Protein AF-A0A4R5G7P3-F1 (afdb_monomer)

Nearest PDB structures (foldseek):
  7akk-assembly1_A  TM=2.562E-01  e=9.168E-01  Homo sapiens
  2xg8-assembly1_C  TM=3.553E-01  e=7.602E+00  Synechococcus elongatus PCC 7942 = FACHB-805

pLDDT: mean 85.48, std 10.94, range [42.78, 94.75]

Structure (mmCIF, N/CA/C/O backbone):
data_AF-A0A4R5G7P3-F1
#
_entry.id   AF-A0A4R5G7P3-F1
#
loop_
_atom_site.group_PDB
_atom_site.id
_atom_site.type_symbol
_atom_site.label_atom_id
_atom_site.label_alt_id
_atom_site.label_comp_id
_atom_site.label_asym_id
_atom_site.label_entity_id
_atom_site.label_seq_id
_atom_site.pdbx_PDB_ins_code
_atom_site.Cartn_x
_atom_site.Cartn_y
_atom_site.Cartn_z
_atom_site.occupancy
_atom_site.B_iso_or_equiv
_atom_site.auth_seq_id
_atom_site.auth_comp_id
_atom_site.auth_asym_id
_atom_site.auth_atom_id
_atom_site.pdbx_PDB_model_num
ATOM 1 N N . MET A 1 1 ? 2.278 16.361 -14.022 1.00 42.78 1 MET A N 1
ATOM 2 C CA . MET A 1 1 ? 2.104 16.185 -12.567 1.00 42.78 1 MET A CA 1
ATOM 3 C C . MET A 1 1 ? 0.806 15.430 -12.382 1.00 42.78 1 MET A C 1
ATOM 5 O O . MET A 1 1 ? -0.190 15.883 -12.946 1.00 42.78 1 MET A O 1
ATOM 9 N N . TRP A 1 2 ? 0.811 14.262 -11.736 1.00 47.25 2 TRP A N 1
ATOM 10 C CA . TRP A 1 2 ? -0.458 13.602 -11.441 1.00 47.25 2 TRP A CA 1
ATOM 11 C C . TRP A 1 2 ? -1.128 14.471 -10.388 1.00 47.25 2 TRP A C 1
ATOM 13 O O . TRP A 1 2 ? -0.689 14.531 -9.248 1.00 47.25 2 TRP A O 1
ATOM 23 N N . ASN A 1 3 ? -2.172 15.204 -10.772 1.00 48.12 3 ASN A N 1
ATOM 24 C CA . ASN A 1 3 ? -3.019 15.842 -9.778 1.00 48.12 3 ASN A CA 1
ATOM 25 C C . ASN A 1 3 ? -3.844 14.717 -9.150 1.00 48.12 3 ASN A C 1
ATOM 27 O O . ASN A 1 3 ? -4.946 14.407 -9.610 1.00 48.12 3 ASN A O 1
ATOM 31 N N . LEU A 1 4 ? -3.235 14.036 -8.177 1.00 55.50 4 LEU A N 1
ATOM 32 C CA . LEU A 1 4 ? -3.859 13.067 -7.291 1.00 55.50 4 LEU A CA 1
ATOM 33 C C . LEU A 1 4 ? -4.924 13.822 -6.487 1.00 55.50 4 LEU A C 1
ATOM 35 O O . LEU A 1 4 ? -4.738 14.141 -5.318 1.00 55.50 4 LEU A O 1
ATOM 39 N N . LYS A 1 5 ? -6.054 14.146 -7.131 1.00 50.53 5 LYS A N 1
ATOM 40 C CA . LYS A 1 5 ? -7.275 14.626 -6.476 1.00 50.53 5 LYS A CA 1
ATOM 41 C C . LYS A 1 5 ? -7.858 13.467 -5.680 1.00 50.53 5 LYS A C 1
ATOM 43 O O . LYS A 1 5 ? -8.855 12.853 -6.061 1.00 50.53 5 LYS A O 1
ATOM 48 N N . LEU A 1 6 ? -7.175 13.131 -4.597 1.00 57.97 6 LEU A N 1
ATOM 49 C CA . LEU A 1 6 ? -7.596 12.136 -3.637 1.00 57.97 6 LEU A CA 1
ATOM 50 C C . LEU A 1 6 ? -8.843 12.673 -2.945 1.00 57.97 6 LEU A C 1
ATOM 52 O O . LEU A 1 6 ? -8.893 13.821 -2.501 1.00 57.97 6 LEU A O 1
ATOM 56 N N . ARG A 1 7 ? -9.895 11.857 -2.904 1.00 55.12 7 ARG A N 1
ATOM 57 C CA . ARG A 1 7 ? -11.118 12.229 -2.198 1.00 55.12 7 ARG A CA 1
ATOM 58 C C . ARG A 1 7 ? -10.868 12.096 -0.697 1.00 55.12 7 ARG A C 1
ATOM 60 O O . ARG A 1 7 ? -10.762 10.985 -0.191 1.00 55.12 7 ARG A O 1
ATOM 67 N N . GLY A 1 8 ? -10.822 13.232 -0.008 1.00 66.38 8 GLY A N 1
ATOM 68 C CA . GLY A 1 8 ? -10.725 13.311 1.448 1.00 66.38 8 GLY A CA 1
ATOM 69 C C . GLY A 1 8 ? -9.332 13.688 1.949 1.00 66.38 8 GLY A C 1
ATOM 70 O O . GLY A 1 8 ? -8.318 13.180 1.477 1.00 66.38 8 GLY A O 1
ATOM 71 N N . GLU A 1 9 ? -9.309 14.558 2.957 1.00 77.69 9 GLU A N 1
ATOM 72 C CA . GLU A 1 9 ? -8.108 15.135 3.579 1.00 77.69 9 GLU A CA 1
ATOM 73 C C . GLU A 1 9 ? -7.085 14.074 4.019 1.00 77.69 9 GLU A C 1
ATOM 75 O O . GLU A 1 9 ? -5.890 14.216 3.791 1.00 77.69 9 GLU A O 1
ATOM 80 N N . ARG A 1 10 ? -7.545 12.944 4.564 1.00 77.31 10 ARG A N 1
ATOM 81 C CA . ARG A 1 10 ? -6.652 11.872 5.038 1.00 77.31 10 ARG A CA 1
ATOM 82 C C . ARG A 1 10 ? -5.957 11.095 3.942 1.00 77.31 10 ARG A C 1
ATOM 84 O O . ARG A 1 10 ? -4.835 10.648 4.142 1.00 77.31 10 ARG A O 1
ATOM 91 N N . ALA A 1 11 ? -6.628 10.909 2.809 1.00 79.56 11 ALA A N 1
ATOM 92 C CA . ALA A 1 11 ? -6.009 10.250 1.674 1.00 79.56 11 ALA A CA 1
ATOM 93 C C . ALA A 1 11 ? -4.861 11.116 1.137 1.00 79.56 11 ALA A C 1
ATOM 95 O O . ALA A 1 11 ? -3.804 10.578 0.826 1.00 79.56 11 ALA A O 1
ATOM 96 N N . ALA A 1 12 ? -5.041 12.443 1.118 1.00 82.19 12 ALA A N 1
ATOM 97 C CA . ALA A 1 12 ? -3.980 13.387 0.779 1.00 82.19 12 ALA A CA 1
ATOM 98 C C . ALA A 1 12 ? -2.822 13.341 1.789 1.00 82.19 12 ALA A C 1
ATOM 100 O O . ALA A 1 12 ? -1.690 13.136 1.374 1.00 82.19 12 ALA A O 1
ATOM 101 N N . ILE A 1 13 ? -3.106 13.398 3.098 1.00 86.75 13 ILE A N 1
ATOM 102 C CA . ILE A 1 13 ? -2.073 13.297 4.148 1.00 86.75 13 ILE A CA 1
ATOM 103 C C . ILE A 1 13 ? -1.259 12.003 4.012 1.00 86.75 13 ILE A C 1
ATOM 105 O O . ILE A 1 13 ? -0.033 12.034 4.088 1.00 86.75 13 ILE A O 1
ATOM 109 N N . LEU A 1 14 ? -1.923 10.863 3.793 1.00 89.62 14 LEU A N 1
ATOM 110 C CA . LEU A 1 14 ? -1.232 9.588 3.597 1.00 89.62 14 LEU A CA 1
ATOM 111 C C . LEU A 1 14 ? -0.379 9.603 2.325 1.00 89.62 14 LEU A C 1
ATOM 113 O O . LEU A 1 14 ? 0.754 9.133 2.351 1.00 89.62 14 LEU A O 1
ATOM 117 N N . ALA A 1 15 ? -0.900 10.130 1.218 1.00 89.00 15 ALA A N 1
ATOM 118 C CA . ALA A 1 15 ? -0.141 10.215 -0.022 1.00 89.00 15 ALA A CA 1
ATOM 119 C C . ALA A 1 15 ? 1.095 11.109 0.125 1.00 89.00 15 ALA A C 1
ATOM 121 O O . ALA A 1 15 ? 2.176 10.687 -0.273 1.00 89.00 15 ALA A O 1
ATOM 122 N N . ASP A 1 16 ? 0.966 12.277 0.751 1.00 90.31 16 ASP A N 1
ATOM 123 C CA . ASP A 1 16 ? 2.094 13.173 1.019 1.00 90.31 16 ASP A CA 1
ATOM 124 C C . ASP A 1 16 ? 3.130 12.501 1.928 1.00 90.31 16 ASP A C 1
ATOM 126 O O . ASP A 1 16 ? 4.328 12.540 1.641 1.00 90.31 16 ASP A O 1
ATOM 130 N N . ALA A 1 17 ? 2.679 11.802 2.976 1.00 92.56 17 ALA A N 1
ATOM 131 C CA . ALA A 1 17 ? 3.565 11.048 3.857 1.00 92.56 17 ALA A CA 1
ATOM 132 C C . ALA A 1 17 ? 4.331 9.960 3.087 1.00 92.56 17 ALA A C 1
ATOM 134 O O . ALA A 1 17 ? 5.554 9.890 3.186 1.00 92.56 17 ALA A O 1
ATOM 135 N N . LEU A 1 18 ? 3.651 9.166 2.252 1.00 93.25 18 LEU A N 1
ATOM 136 C CA . LEU A 1 18 ? 4.293 8.151 1.407 1.00 93.25 18 LEU A CA 1
ATOM 137 C C . LEU A 1 18 ? 5.274 8.763 0.396 1.00 93.25 18 LEU A C 1
ATOM 139 O O . LEU A 1 18 ? 6.354 8.215 0.186 1.00 93.25 18 LEU A O 1
ATOM 143 N N . LEU A 1 19 ? 4.927 9.899 -0.214 1.00 93.25 19 LEU A N 1
ATOM 144 C CA . LEU A 1 19 ? 5.779 10.601 -1.177 1.00 93.25 19 LEU A CA 1
ATOM 145 C C . LEU A 1 19 ? 7.003 11.253 -0.534 1.00 93.25 19 LEU A C 1
ATOM 147 O O . LEU A 1 19 ? 7.982 11.503 -1.234 1.00 93.25 19 LEU A O 1
ATOM 151 N N . SER A 1 20 ? 6.976 11.488 0.778 1.00 93.00 20 SER A N 1
ATOM 152 C CA . SER A 1 20 ? 8.120 12.014 1.523 1.00 93.00 20 SER A CA 1
ATOM 153 C C . SER A 1 20 ? 9.183 10.956 1.852 1.00 93.00 20 SER A C 1
ATOM 155 O O . SER A 1 20 ? 10.312 11.320 2.171 1.00 93.00 20 SER A O 1
ATO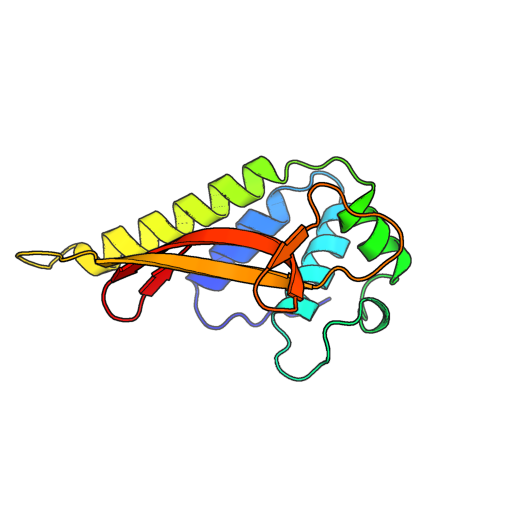M 157 N N . VAL A 1 21 ? 8.853 9.660 1.744 1.00 94.19 21 VAL A N 1
ATOM 158 C CA . VAL A 1 21 ? 9.764 8.561 2.107 1.00 94.19 21 VAL A CA 1
ATOM 159 C C . VAL A 1 21 ? 10.990 8.460 1.187 1.00 94.19 21 VAL A C 1
ATOM 161 O O . VAL A 1 21 ? 12.108 8.380 1.701 1.00 94.19 21 VAL A O 1
ATOM 164 N N . PRO A 1 22 ? 10.867 8.467 -0.157 1.00 93.31 22 PRO A N 1
ATOM 165 C CA . PRO A 1 22 ? 12.049 8.466 -1.006 1.00 93.31 22 PRO A CA 1
ATOM 166 C C . PRO A 1 22 ? 12.815 9.785 -0.870 1.00 93.31 22 PRO A C 1
ATOM 168 O O . PRO A 1 22 ? 12.242 10.864 -1.006 1.00 93.31 22 PRO A O 1
ATOM 171 N N . THR A 1 23 ? 14.132 9.718 -0.692 1.00 90.19 23 THR A N 1
ATOM 172 C CA . THR A 1 23 ? 14.986 10.911 -0.548 1.00 90.19 23 THR A CA 1
ATOM 173 C C . THR A 1 23 ? 15.343 11.552 -1.891 1.00 90.19 23 THR A C 1
ATOM 175 O O . THR A 1 23 ? 15.670 12.735 -1.960 1.00 90.19 23 THR A O 1
ATOM 178 N N . SER A 1 24 ? 15.271 10.786 -2.985 1.00 92.31 24 SER A N 1
ATOM 179 C CA . SER A 1 24 ? 15.599 11.264 -4.328 1.00 92.31 24 SER A CA 1
ATOM 180 C C . SER A 1 24 ? 14.374 11.844 -5.048 1.00 92.31 24 SER A C 1
ATOM 182 O O . SER A 1 24 ? 13.385 11.125 -5.224 1.00 92.31 24 SER A O 1
ATOM 184 N N . PRO A 1 25 ? 14.459 13.055 -5.638 1.00 90.88 25 PRO A N 1
ATOM 185 C CA . PRO A 1 25 ? 13.388 13.619 -6.469 1.00 90.88 25 PRO A CA 1
ATOM 186 C C . PRO A 1 25 ? 12.990 12.737 -7.665 1.00 90.88 25 PRO A C 1
ATOM 188 O O . PRO A 1 25 ? 11.895 12.856 -8.216 1.00 90.88 25 PRO A O 1
ATOM 191 N N . TYR A 1 26 ? 13.880 11.850 -8.124 1.00 90.00 26 TYR A N 1
ATOM 192 C CA . TYR A 1 26 ? 13.562 10.882 -9.177 1.00 90.00 26 TYR A CA 1
ATOM 193 C C . TYR A 1 26 ? 12.703 9.727 -8.659 1.00 90.00 26 TYR A C 1
ATOM 195 O O . TYR A 1 26 ? 11.772 9.303 -9.349 1.00 90.00 26 TYR A O 1
ATOM 203 N N . GLN A 1 27 ? 12.998 9.232 -7.456 1.00 92.06 27 GLN A N 1
ATOM 204 C CA . GLN A 1 27 ? 12.208 8.188 -6.808 1.00 92.06 27 GLN A CA 1
ATOM 205 C C . GLN A 1 27 ? 10.831 8.728 -6.412 1.00 92.06 27 GLN A C 1
ATOM 207 O O . GLN A 1 27 ? 9.838 8.088 -6.735 1.00 92.06 27 GLN A O 1
ATOM 212 N N . GLN A 1 28 ? 10.762 9.938 -5.845 1.00 93.19 28 GLN A N 1
ATOM 213 C CA . GLN A 1 28 ? 9.502 10.606 -5.493 1.00 93.19 28 GLN A CA 1
ATOM 214 C C . GLN A 1 28 ? 8.570 10.750 -6.703 1.00 93.19 28 GLN A C 1
ATOM 216 O O . GLN A 1 28 ? 7.440 10.272 -6.672 1.00 93.19 28 GLN A O 1
ATOM 221 N N . ARG A 1 29 ? 9.063 11.305 -7.822 1.00 91.56 29 ARG A N 1
ATOM 222 C CA . ARG A 1 29 ? 8.275 11.427 -9.067 1.00 91.56 29 ARG A CA 1
ATOM 223 C C . ARG A 1 29 ? 7.827 10.078 -9.627 1.00 91.56 29 ARG A C 1
ATOM 225 O O . ARG A 1 29 ? 6.744 9.969 -10.199 1.00 91.56 29 ARG A O 1
ATOM 232 N N . SER A 1 30 ? 8.669 9.055 -9.494 1.00 92.75 30 SER A N 1
ATOM 233 C CA . SER A 1 30 ? 8.329 7.701 -9.936 1.00 92.75 30 SER A CA 1
ATOM 234 C C . SER A 1 30 ? 7.262 7.077 -9.030 1.00 92.75 30 SER A C 1
ATOM 236 O O . SER A 1 30 ? 6.350 6.427 -9.535 1.00 92.75 30 SER A O 1
ATOM 238 N N . LEU A 1 31 ? 7.332 7.308 -7.716 1.00 92.25 31 LEU A N 1
ATOM 239 C CA . LEU A 1 31 ? 6.344 6.836 -6.749 1.00 92.25 31 LEU A CA 1
ATOM 240 C C . LEU A 1 31 ? 4.997 7.538 -6.945 1.00 92.25 31 LEU A C 1
ATOM 242 O O . LEU A 1 31 ? 3.972 6.868 -7.005 1.00 92.25 31 LEU A O 1
ATOM 246 N N . GLU A 1 32 ? 4.997 8.857 -7.149 1.00 91.50 32 GLU A N 1
ATOM 247 C CA . GLU A 1 32 ? 3.801 9.637 -7.500 1.00 91.50 32 GLU A CA 1
ATOM 248 C C . GLU A 1 32 ? 3.120 9.063 -8.745 1.00 91.50 32 GLU A C 1
ATOM 250 O O . GLU A 1 32 ? 1.912 8.827 -8.757 1.00 91.50 32 GLU A O 1
ATOM 255 N N . ALA A 1 33 ? 3.903 8.766 -9.785 1.00 89.81 33 ALA A N 1
ATOM 256 C CA . ALA A 1 33 ? 3.385 8.164 -11.003 1.00 89.81 33 ALA A CA 1
ATOM 257 C C . ALA A 1 33 ? 2.835 6.746 -10.783 1.00 89.81 33 ALA A C 1
ATOM 259 O O . ALA A 1 33 ? 1.800 6.400 -11.353 1.00 89.81 33 ALA A O 1
ATOM 260 N N . ALA A 1 34 ? 3.501 5.932 -9.959 1.00 88.94 34 ALA A N 1
ATOM 261 C CA . ALA A 1 34 ? 3.044 4.588 -9.614 1.00 88.94 34 ALA A CA 1
ATOM 262 C C . ALA A 1 34 ? 1.719 4.619 -8.836 1.00 88.94 34 ALA A C 1
ATOM 264 O O . ALA A 1 34 ? 0.794 3.878 -9.171 1.00 88.94 34 ALA A O 1
ATOM 265 N N . LEU A 1 35 ? 1.598 5.511 -7.847 1.00 87.44 35 LEU A N 1
ATOM 266 C CA . LEU A 1 35 ? 0.365 5.723 -7.087 1.00 87.44 35 LEU A CA 1
ATOM 267 C C . LEU A 1 35 ? -0.758 6.252 -7.985 1.00 87.44 35 LEU A C 1
ATOM 269 O O . LEU A 1 35 ? -1.882 5.759 -7.911 1.00 87.44 35 LEU A O 1
ATOM 273 N N . GLY A 1 36 ? -0.451 7.190 -8.886 1.00 84.75 36 GLY A N 1
ATOM 274 C CA . GLY A 1 36 ? -1.396 7.694 -9.883 1.00 84.75 36 GLY A CA 1
ATOM 275 C C . GLY A 1 36 ? -1.962 6.581 -10.769 1.00 84.75 36 GLY A C 1
ATOM 276 O O . GLY A 1 36 ? -3.177 6.479 -10.924 1.00 84.75 36 GLY A O 1
ATOM 277 N N . LEU A 1 37 ? -1.101 5.689 -11.273 1.00 84.56 37 LEU A N 1
ATOM 278 C CA . LEU A 1 37 ? -1.531 4.510 -12.035 1.00 84.56 37 LEU A CA 1
ATOM 279 C C . LEU A 1 37 ? -2.351 3.521 -11.200 1.00 84.56 37 LEU A C 1
ATOM 281 O O . LEU A 1 37 ? -3.273 2.901 -11.719 1.00 84.56 37 LEU A O 1
ATOM 285 N N . PHE A 1 38 ? -2.009 3.337 -9.924 1.00 81.31 38 PHE A N 1
ATOM 286 C CA . PHE A 1 38 ? -2.734 2.423 -9.042 1.00 81.31 38 PHE A CA 1
ATOM 287 C C . PHE A 1 38 ? -4.159 2.906 -8.747 1.00 81.31 38 PHE A C 1
ATOM 289 O O . PHE A 1 38 ? -5.078 2.094 -8.647 1.00 81.31 38 PHE A O 1
ATOM 296 N N . LEU A 1 39 ? -4.332 4.221 -8.610 1.00 79.56 39 LEU A N 1
ATOM 297 C CA . LEU A 1 39 ? -5.600 4.858 -8.262 1.00 79.56 39 LEU A CA 1
ATOM 298 C C . LEU A 1 39 ? -6.492 5.144 -9.477 1.00 79.56 39 LEU A C 1
ATOM 300 O O . LEU A 1 39 ? -7.682 5.419 -9.308 1.00 79.56 39 LEU A O 1
ATOM 304 N N . ASP A 1 40 ? -5.953 5.064 -10.694 1.00 78.19 40 ASP A N 1
ATOM 305 C CA . ASP A 1 40 ? -6.752 5.166 -11.910 1.00 78.19 40 ASP A CA 1
ATOM 306 C C . ASP A 1 40 ? -7.557 3.879 -12.154 1.00 78.19 40 ASP A C 1
ATOM 308 O O . ASP A 1 40 ? -7.074 2.879 -12.683 1.00 78.19 40 ASP A O 1
ATOM 312 N N . LEU A 1 41 ? -8.841 3.931 -11.798 1.00 66.81 41 LEU A N 1
ATOM 313 C CA . LEU A 1 41 ? -9.795 2.833 -11.975 1.00 66.81 41 LEU A CA 1
ATOM 314 C C . LEU A 1 41 ? -10.148 2.552 -13.449 1.00 66.81 41 LEU A C 1
ATOM 316 O O . LEU A 1 41 ? -10.820 1.560 -13.729 1.00 66.81 41 LEU A O 1
ATOM 320 N N . LYS A 1 42 ? -9.750 3.418 -14.394 1.00 65.31 42 LYS A N 1
A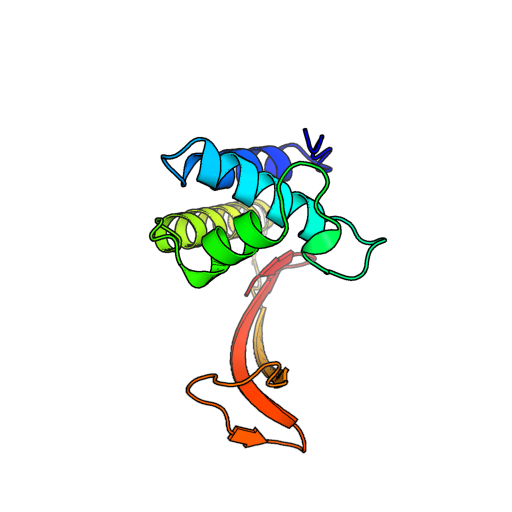TOM 321 C CA . LYS A 1 42 ? -10.132 3.313 -15.814 1.00 65.31 42 LYS A CA 1
ATOM 322 C C . LYS A 1 42 ? -9.098 2.592 -16.672 1.00 65.31 42 LYS A C 1
ATOM 324 O O . LYS A 1 42 ? -9.436 2.135 -17.766 1.00 65.31 42 LYS A O 1
ATOM 329 N N . THR A 1 43 ? -7.846 2.489 -16.232 1.00 57.97 43 THR A N 1
ATOM 330 C CA . THR A 1 43 ? -6.768 1.938 -17.057 1.00 57.97 43 THR A CA 1
ATOM 331 C C . THR A 1 43 ? -6.287 0.574 -16.561 1.00 57.97 43 THR A C 1
ATOM 333 O O . THR A 1 43 ? -6.117 0.320 -15.373 1.00 57.97 43 THR A O 1
ATOM 336 N N . LYS A 1 44 ? -6.033 -0.352 -17.501 1.00 56.53 44 LYS A N 1
ATOM 337 C CA . LYS A 1 44 ? -5.257 -1.563 -17.194 1.00 56.53 44 LYS A CA 1
ATOM 338 C C . LYS A 1 44 ? -3.878 -1.114 -16.695 1.00 56.53 44 LYS A C 1
ATOM 340 O O . LYS A 1 44 ? -3.249 -0.290 -17.359 1.00 56.53 44 LYS A O 1
ATOM 345 N N . LYS A 1 45 ? -3.440 -1.669 -15.557 1.00 65.31 45 LYS A N 1
ATOM 346 C CA . LYS A 1 45 ? -2.236 -1.328 -14.767 1.00 65.31 45 LYS A CA 1
ATOM 347 C C . LYS A 1 45 ? -0.908 -1.594 -15.498 1.00 65.31 45 LYS A C 1
ATOM 349 O O . LYS A 1 45 ? -0.078 -2.372 -15.040 1.00 65.31 45 LYS A O 1
ATOM 354 N N . ALA A 1 46 ? -0.713 -1.003 -16.670 1.00 71.50 46 ALA A N 1
ATOM 355 C CA . ALA A 1 46 ? 0.488 -1.183 -17.467 1.00 71.50 46 ALA A CA 1
ATOM 356 C C . ALA A 1 46 ? 1.427 0.016 -17.295 1.00 71.50 46 ALA A C 1
ATOM 358 O O . ALA A 1 46 ? 1.033 1.155 -17.541 1.00 71.50 46 ALA A O 1
ATOM 359 N N . LEU A 1 47 ? 2.686 -0.247 -16.924 1.00 77.19 47 LEU A N 1
ATOM 360 C CA . LEU A 1 47 ? 3.688 0.788 -16.619 1.00 77.19 47 LEU A CA 1
ATOM 361 C C . LEU A 1 47 ? 3.893 1.798 -17.762 1.00 77.19 47 LEU A C 1
ATOM 363 O O . LEU A 1 47 ? 4.188 2.961 -17.510 1.00 77.19 47 LEU A O 1
ATOM 367 N N . HIS A 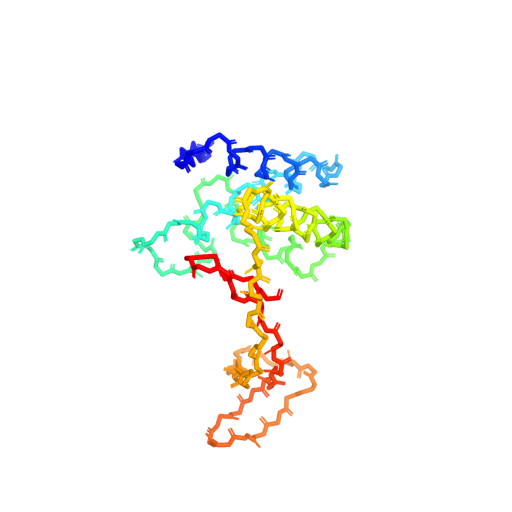1 48 ? 3.699 1.382 -19.018 1.00 76.12 48 HIS A N 1
ATOM 368 C CA . HIS A 1 48 ? 3.831 2.251 -20.194 1.00 76.12 48 HIS A CA 1
ATOM 369 C C . HIS A 1 48 ? 2.763 3.350 -20.292 1.00 76.12 48 HIS A C 1
ATOM 371 O O . HIS A 1 48 ? 2.889 4.236 -21.128 1.00 76.12 48 HIS A O 1
ATOM 377 N N . ARG A 1 49 ? 1.712 3.305 -19.465 1.00 77.19 49 ARG A N 1
ATOM 378 C CA . ARG A 1 49 ? 0.677 4.347 -19.402 1.00 77.19 49 ARG A CA 1
ATOM 379 C C . ARG A 1 49 ? 1.023 5.479 -18.434 1.00 77.19 49 ARG A C 1
ATOM 381 O O . ARG A 1 49 ? 0.241 6.411 -18.286 1.00 77.19 49 ARG A O 1
ATOM 388 N N . ALA A 1 50 ? 2.176 5.419 -17.769 1.00 79.44 50 ALA A N 1
ATOM 389 C CA . ALA A 1 50 ? 2.659 6.531 -16.967 1.00 79.44 50 ALA A CA 1
ATOM 390 C C . ALA A 1 50 ? 2.947 7.745 -17.859 1.00 79.44 50 ALA A C 1
ATOM 392 O O . ALA A 1 50 ? 3.759 7.674 -18.776 1.00 79.44 50 ALA A O 1
ATOM 393 N N . HIS A 1 51 ? 2.294 8.871 -17.576 1.00 75.38 51 HIS A N 1
ATOM 394 C CA . HIS A 1 51 ? 2.466 10.098 -18.360 1.00 75.38 51 HIS A CA 1
ATOM 395 C C . HIS A 1 51 ? 3.652 10.955 -17.900 1.00 75.38 51 HIS A C 1
ATOM 397 O O . HIS A 1 51 ? 4.174 11.757 -18.668 1.00 75.38 51 HIS A O 1
ATOM 403 N N . THR A 1 52 ? 4.059 10.828 -16.637 1.00 82.62 52 THR A N 1
ATOM 404 C CA . THR A 1 52 ? 5.038 11.723 -15.997 1.00 82.62 52 THR A CA 1
ATOM 405 C C . THR A 1 52 ? 6.452 11.154 -15.941 1.00 82.62 52 THR A C 1
ATOM 407 O O . THR A 1 52 ? 7.400 11.907 -15.732 1.00 82.62 52 THR A O 1
ATOM 410 N N . VAL A 1 53 ? 6.604 9.841 -16.118 1.00 88.50 53 VAL A N 1
ATOM 411 C CA . VAL A 1 53 ? 7.882 9.120 -16.079 1.00 88.50 53 VAL A CA 1
ATOM 412 C C . VAL A 1 53 ? 7.855 7.975 -17.091 1.00 88.50 53 VAL A C 1
ATOM 414 O O . VAL A 1 53 ? 6.786 7.492 -17.457 1.00 88.50 53 VAL A O 1
ATOM 417 N N . SER A 1 54 ? 9.023 7.511 -17.536 1.00 89.75 54 SER A N 1
ATOM 418 C CA . SER A 1 54 ? 9.100 6.372 -18.457 1.00 89.75 54 SER A CA 1
ATOM 419 C C . SER A 1 54 ? 8.778 5.041 -17.766 1.00 89.75 54 SER A C 1
ATOM 421 O O . SER A 1 54 ? 9.008 4.874 -16.565 1.00 89.75 54 SER A O 1
ATOM 423 N N . ALA A 1 55 ? 8.333 4.045 -18.541 1.00 88.06 55 ALA A N 1
ATOM 424 C CA . ALA A 1 55 ? 8.127 2.681 -18.041 1.00 88.06 55 ALA A CA 1
ATOM 425 C C . ALA A 1 55 ? 9.396 2.107 -17.380 1.00 88.06 55 ALA A C 1
ATOM 427 O O . ALA A 1 55 ? 9.320 1.468 -16.334 1.00 88.06 55 ALA A O 1
ATOM 428 N N . SER A 1 56 ? 10.574 2.399 -17.942 1.00 88.81 56 SER A N 1
ATOM 429 C CA . SER A 1 56 ? 11.866 1.984 -17.382 1.00 88.81 56 SER A CA 1
ATOM 430 C C . SER A 1 56 ? 12.202 2.685 -16.061 1.00 88.81 56 SER A C 1
ATOM 432 O O . SER A 1 56 ? 12.912 2.120 -15.234 1.00 88.81 56 SER A O 1
ATOM 434 N N . ALA A 1 57 ? 11.721 3.913 -15.829 1.00 90.38 57 ALA A N 1
ATOM 435 C CA . ALA A 1 57 ? 11.877 4.587 -14.538 1.00 90.38 57 ALA A CA 1
ATOM 436 C C . ALA A 1 57 ? 11.030 3.910 -13.450 1.00 90.38 57 ALA A C 1
ATOM 438 O O . ALA A 1 57 ? 11.557 3.609 -12.381 1.00 90.38 57 ALA A O 1
ATOM 439 N N . LEU A 1 58 ? 9.770 3.573 -13.753 1.00 90.69 58 LEU A N 1
ATOM 440 C CA . LEU A 1 58 ? 8.918 2.797 -12.844 1.00 90.69 58 LEU A CA 1
ATOM 441 C C . LEU A 1 58 ? 9.474 1.399 -12.580 1.00 90.69 58 LEU A C 1
ATOM 443 O O . LEU A 1 58 ? 9.515 0.957 -11.437 1.00 90.69 58 LEU A O 1
ATOM 447 N N . SER A 1 59 ? 9.954 0.717 -13.622 1.00 89.06 59 SER A N 1
ATOM 448 C CA . SER A 1 59 ? 10.578 -0.598 -13.474 1.00 89.06 59 SER A CA 1
ATOM 449 C C . SER A 1 59 ? 11.782 -0.548 -12.536 1.00 89.06 59 SER A C 1
ATOM 451 O O . SER A 1 59 ? 11.944 -1.451 -11.720 1.00 89.06 59 SER A O 1
ATOM 453 N N . ARG A 1 60 ? 12.616 0.497 -12.621 1.00 91.69 60 ARG A N 1
ATOM 454 C CA . ARG A 1 60 ? 13.748 0.671 -11.703 1.00 91.69 60 ARG A CA 1
ATOM 455 C C . ARG A 1 60 ? 13.293 0.950 -10.276 1.00 91.69 60 ARG A C 1
ATOM 457 O O . ARG A 1 60 ? 13.822 0.318 -9.374 1.00 91.69 60 ARG A O 1
ATOM 464 N N . LEU A 1 61 ? 12.295 1.814 -10.073 1.00 91.88 61 LEU A N 1
ATOM 465 C CA . LEU A 1 61 ? 11.739 2.067 -8.738 1.00 91.88 61 LEU A CA 1
ATOM 466 C C . LEU A 1 61 ? 11.263 0.781 -8.053 1.00 91.88 61 LEU A C 1
ATOM 468 O O . LEU A 1 61 ? 11.530 0.586 -6.875 1.00 91.88 61 LEU A O 1
ATOM 472 N N . LEU A 1 62 ? 10.555 -0.073 -8.792 1.00 88.12 62 LEU A N 1
ATOM 473 C CA . LEU A 1 62 ? 9.912 -1.261 -8.231 1.00 88.12 62 LEU A CA 1
ATOM 474 C C . LEU A 1 62 ? 10.859 -2.454 -8.046 1.00 88.12 62 LEU A C 1
ATOM 476 O O . LEU A 1 62 ? 10.544 -3.332 -7.254 1.00 88.12 62 LEU A O 1
ATOM 480 N N . ASN A 1 63 ? 11.971 -2.518 -8.789 1.00 87.00 63 ASN A N 1
ATOM 481 C CA . ASN A 1 63 ? 12.803 -3.730 -8.844 1.00 87.00 63 ASN A CA 1
ATOM 482 C C . ASN A 1 63 ? 14.294 -3.511 -8.561 1.00 87.00 63 ASN A C 1
ATOM 484 O O . ASN A 1 63 ? 14.998 -4.485 -8.329 1.00 87.00 63 ASN A O 1
ATOM 488 N N . VAL A 1 64 ? 14.803 -2.281 -8.671 1.00 88.81 64 VAL A N 1
ATOM 489 C CA . VAL A 1 64 ? 16.255 -2.012 -8.668 1.00 88.81 64 VAL A CA 1
ATOM 490 C C . VAL A 1 64 ? 16.649 -1.005 -7.601 1.00 88.81 64 VAL A C 1
ATOM 492 O O . VAL A 1 64 ? 17.700 -1.140 -6.989 1.00 88.81 64 VAL A O 1
ATOM 495 N N . TYR A 1 65 ? 15.852 0.041 -7.406 1.00 89.75 65 TYR A N 1
ATOM 496 C CA . TYR A 1 65 ? 16.184 1.070 -6.437 1.00 89.75 65 TYR A CA 1
ATOM 497 C C . TYR A 1 65 ? 16.030 0.544 -5.020 1.00 89.75 65 TYR A C 1
ATOM 499 O O . TYR A 1 65 ? 14.969 0.056 -4.641 1.00 89.75 65 TYR A O 1
ATOM 507 N N . GLU A 1 66 ? 17.070 0.750 -4.226 1.00 88.56 66 GLU A N 1
ATOM 508 C CA . GLU A 1 66 ? 16.963 0.699 -2.780 1.00 88.56 66 GLU A CA 1
ATOM 509 C C . GLU A 1 66 ? 16.354 2.020 -2.302 1.00 88.56 66 GLU A C 1
ATOM 511 O O . GLU A 1 66 ? 16.825 3.118 -2.619 1.00 88.56 66 GLU A O 1
ATOM 516 N N . TRP A 1 67 ? 15.235 1.907 -1.603 1.00 91.19 67 TRP A N 1
ATOM 517 C CA . TRP A 1 67 ? 14.556 2.991 -0.910 1.00 91.19 67 TRP A CA 1
ATOM 518 C C . TRP A 1 67 ? 13.768 2.382 0.245 1.00 91.19 67 TRP A C 1
ATOM 520 O O . TRP A 1 67 ? 13.511 1.174 0.256 1.00 91.19 67 TRP A O 1
ATOM 530 N N . ASP A 1 68 ? 13.417 3.202 1.230 1.00 93.00 68 ASP A N 1
ATOM 531 C CA . ASP A 1 68 ? 12.866 2.726 2.497 1.00 93.00 68 ASP A CA 1
ATOM 532 C C . ASP A 1 68 ? 11.390 2.300 2.378 1.00 93.00 68 ASP A C 1
ATOM 534 O O . ASP A 1 68 ? 10.459 2.92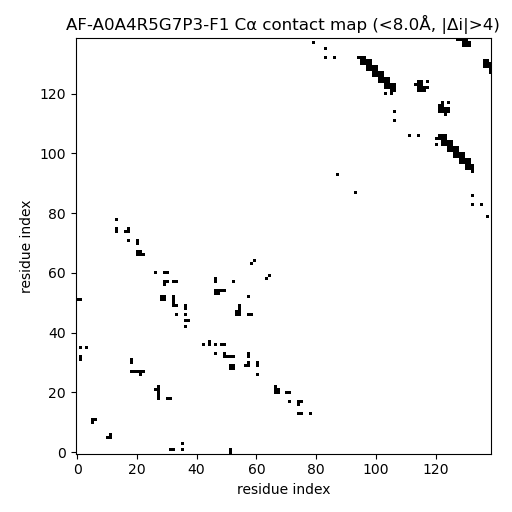6 2.881 1.00 93.00 68 ASP A O 1
ATOM 538 N N . THR A 1 69 ? 11.161 1.197 1.671 1.00 91.62 69 THR A N 1
ATOM 539 C CA . THR A 1 69 ? 9.836 0.581 1.527 1.00 91.62 69 THR A CA 1
ATOM 540 C C . THR A 1 69 ? 9.266 0.124 2.873 1.00 91.62 69 THR A C 1
ATOM 542 O O . THR A 1 69 ? 8.044 0.086 3.031 1.00 91.62 69 THR A O 1
ATOM 545 N N . ALA A 1 70 ? 10.126 -0.159 3.859 1.00 93.69 70 ALA A N 1
ATOM 546 C CA . ALA A 1 70 ? 9.720 -0.474 5.224 1.00 93.69 70 ALA A CA 1
ATOM 547 C C . AL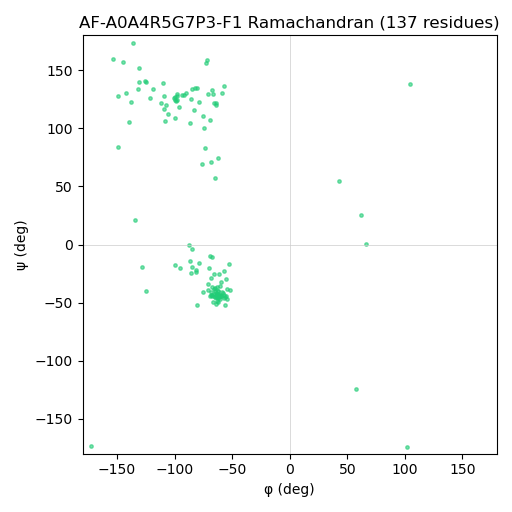A A 1 70 ? 9.116 0.752 5.928 1.00 93.69 70 ALA A C 1
ATOM 549 O O . ALA A 1 70 ? 8.074 0.621 6.570 1.00 93.69 70 ALA A O 1
ATOM 550 N N . ALA A 1 71 ? 9.687 1.947 5.746 1.00 94.75 71 ALA A N 1
ATOM 551 C CA . ALA A 1 71 ? 9.080 3.187 6.222 1.00 94.75 71 ALA A CA 1
ATOM 552 C C . ALA A 1 71 ? 7.724 3.451 5.557 1.00 94.75 71 ALA A C 1
ATOM 554 O O . ALA A 1 71 ? 6.768 3.770 6.259 1.00 94.75 71 ALA A O 1
ATOM 555 N N . CYS A 1 72 ? 7.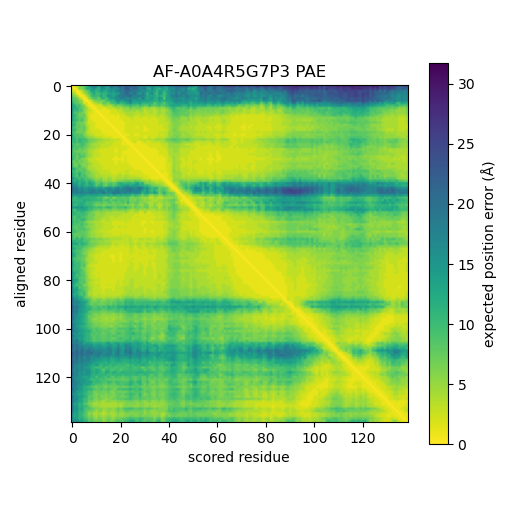581 3.229 4.242 1.00 92.75 72 CYS A N 1
ATOM 556 C CA . CYS A 1 72 ? 6.264 3.313 3.593 1.00 92.75 72 CYS A CA 1
ATOM 557 C C . CYS A 1 72 ? 5.241 2.364 4.223 1.00 92.75 72 CYS A C 1
ATOM 559 O O . CYS A 1 72 ? 4.092 2.753 4.445 1.00 92.75 72 CYS A O 1
ATOM 561 N N . TRP A 1 73 ? 5.649 1.126 4.512 1.00 92.19 73 TRP A N 1
ATOM 562 C CA . TRP A 1 73 ? 4.793 0.151 5.179 1.00 92.19 73 TRP A CA 1
ATOM 563 C C . TRP A 1 73 ? 4.393 0.618 6.583 1.00 92.19 73 TRP A C 1
ATOM 565 O O . TRP A 1 73 ? 3.210 0.605 6.914 1.00 92.19 73 TRP A O 1
ATOM 575 N N . ALA A 1 74 ? 5.344 1.109 7.379 1.00 94.25 74 ALA A N 1
ATOM 576 C CA . ALA A 1 74 ? 5.072 1.645 8.710 1.00 94.25 74 ALA A CA 1
ATOM 577 C C . ALA A 1 74 ? 4.100 2.838 8.666 1.00 94.25 74 ALA A C 1
ATOM 579 O O . ALA A 1 74 ? 3.141 2.877 9.437 1.00 94.25 74 ALA A O 1
ATOM 580 N N . THR A 1 75 ? 4.286 3.772 7.726 1.00 94.12 75 THR A N 1
ATOM 581 C CA . THR A 1 75 ? 3.369 4.902 7.502 1.00 94.12 75 THR A CA 1
ATOM 582 C C . THR A 1 75 ? 1.961 4.426 7.150 1.00 94.12 75 THR A C 1
ATOM 584 O O . THR A 1 75 ? 0.981 4.942 7.692 1.00 94.12 75 THR A O 1
ATOM 587 N N . LEU A 1 76 ? 1.842 3.428 6.268 1.00 91.94 76 LEU A N 1
ATOM 588 C CA . LEU A 1 76 ? 0.553 2.855 5.889 1.00 91.94 76 LEU A CA 1
ATOM 589 C C . LEU A 1 76 ? -0.147 2.211 7.092 1.00 91.94 76 LEU A C 1
ATOM 591 O O . LEU A 1 76 ? -1.314 2.509 7.341 1.00 91.94 76 LEU A O 1
ATOM 595 N N . VAL A 1 77 ? 0.561 1.369 7.849 1.00 92.62 77 VAL A N 1
ATOM 596 C CA . VAL A 1 77 ? 0.025 0.693 9.041 1.00 92.62 77 VAL A CA 1
ATOM 597 C C . VAL A 1 77 ? -0.425 1.710 10.089 1.00 92.62 77 VAL A C 1
ATOM 599 O O . VAL A 1 77 ? -1.524 1.585 10.630 1.00 92.62 77 VAL A O 1
ATOM 602 N N . GLN A 1 78 ? 0.363 2.761 10.334 1.00 93.25 78 GLN A N 1
ATOM 603 C CA . GLN A 1 78 ? -0.015 3.812 11.278 1.00 93.25 78 GLN A CA 1
ATOM 604 C C . GLN A 1 78 ? -1.301 4.526 10.842 1.00 93.25 78 GLN A C 1
ATOM 606 O O . GLN A 1 78 ? -2.221 4.684 11.643 1.00 93.25 78 GLN A O 1
ATOM 611 N N . ALA A 1 79 ? -1.419 4.888 9.561 1.00 92.06 79 ALA A N 1
ATOM 612 C CA . ALA A 1 79 ? -2.621 5.537 9.040 1.00 92.06 79 ALA A CA 1
ATOM 613 C C . ALA A 1 79 ? -3.870 4.638 9.139 1.00 92.06 79 ALA A C 1
ATOM 615 O O . ALA A 1 79 ? -4.969 5.125 9.420 1.00 92.06 79 ALA A O 1
ATOM 616 N N . GLN A 1 80 ? -3.715 3.326 8.935 1.00 91.88 80 GLN A N 1
ATOM 617 C CA . GLN A 1 80 ? -4.790 2.347 9.130 1.00 91.88 80 GLN A CA 1
ATOM 618 C C . GLN A 1 80 ? -5.201 2.251 10.603 1.00 91.88 80 GLN A C 1
ATOM 620 O O . GLN A 1 80 ? -6.396 2.239 10.913 1.00 91.88 80 GLN A O 1
ATOM 625 N N . TRP A 1 81 ? -4.227 2.239 11.515 1.00 92.06 81 TRP A N 1
ATOM 626 C CA . TRP A 1 81 ? -4.478 2.210 12.953 1.00 92.06 81 TRP A CA 1
ATOM 627 C C . TRP A 1 81 ? -5.207 3.466 13.433 1.00 92.06 81 TRP A C 1
ATOM 629 O O . TRP A 1 81 ? -6.212 3.366 14.137 1.00 92.06 81 TRP A O 1
ATOM 639 N N . ASP A 1 82 ? -4.784 4.646 12.983 1.00 92.19 82 ASP A N 1
ATOM 640 C CA . ASP A 1 82 ? -5.438 5.915 13.311 1.00 92.19 82 ASP A CA 1
ATOM 641 C C . ASP A 1 82 ? -6.884 5.956 12.792 1.00 92.19 82 ASP A C 1
ATOM 643 O O . ASP A 1 82 ? -7.800 6.414 13.488 1.00 92.19 82 ASP A O 1
ATOM 647 N N . ALA A 1 83 ? -7.121 5.429 11.584 1.00 90.75 83 ALA A N 1
ATOM 648 C CA . ALA A 1 83 ? -8.462 5.296 11.024 1.00 90.75 83 ALA A CA 1
ATOM 649 C C . ALA A 1 83 ? -9.342 4.356 11.865 1.00 90.75 83 ALA A C 1
ATOM 651 O O . ALA A 1 83 ? -10.496 4.693 12.154 1.00 90.75 83 ALA A O 1
ATOM 652 N N . LEU A 1 84 ? -8.794 3.217 12.299 1.00 91.06 84 LEU A N 1
ATOM 653 C CA . LEU A 1 84 ? -9.478 2.251 13.158 1.00 91.06 84 LEU A CA 1
ATOM 654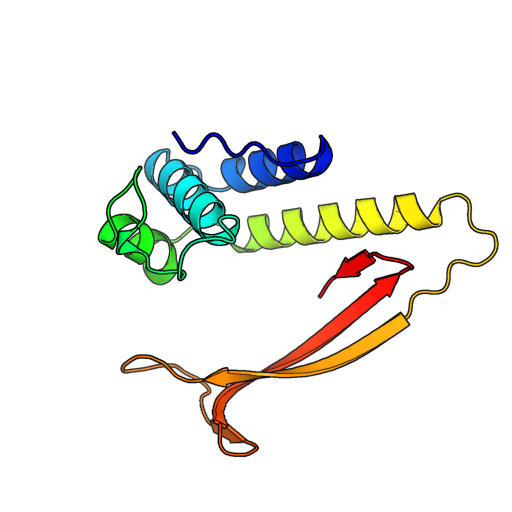 C C . LEU A 1 84 ? -9.812 2.844 14.534 1.00 91.06 84 LEU A C 1
ATOM 656 O O . LEU A 1 84 ? -10.969 2.800 14.963 1.00 91.06 84 LEU A O 1
ATOM 660 N N . LEU A 1 85 ? -8.823 3.431 15.215 1.00 91.44 85 LEU A N 1
ATOM 661 C CA . LEU A 1 85 ? -8.993 4.042 16.534 1.00 91.44 85 LEU A CA 1
ATOM 662 C C . LEU A 1 85 ? -10.047 5.143 16.502 1.00 91.44 85 LEU A C 1
ATOM 664 O O . LEU A 1 85 ? -10.890 5.227 17.398 1.00 91.44 85 LEU A O 1
ATOM 668 N N . LEU A 1 86 ? -10.049 5.969 15.455 1.00 91.00 86 LEU A N 1
ATOM 669 C CA . LEU A 1 86 ? -11.063 6.999 15.320 1.00 91.00 86 LEU A CA 1
ATOM 670 C C . LEU A 1 86 ? -12.463 6.411 15.137 1.00 91.00 86 LEU A C 1
ATOM 672 O O . LEU A 1 86 ? -13.400 6.882 15.785 1.00 91.00 86 LEU A O 1
ATOM 676 N N . ALA A 1 87 ? -12.615 5.401 14.278 1.00 90.12 87 ALA A N 1
ATOM 677 C CA . ALA A 1 87 ? -13.903 4.744 14.068 1.00 90.12 87 ALA A CA 1
ATOM 678 C C . ALA A 1 87 ? -14.443 4.123 15.371 1.00 90.12 87 ALA A C 1
ATOM 680 O O . ALA A 1 87 ? -15.655 4.123 15.609 1.00 90.12 87 ALA A O 1
ATOM 681 N N . ALA A 1 88 ? -13.545 3.661 16.245 1.00 91.06 88 ALA A N 1
ATOM 682 C CA . ALA A 1 88 ? -13.873 3.070 17.536 1.00 91.06 88 ALA A CA 1
ATOM 683 C C . ALA A 1 88 ? -14.072 4.082 18.685 1.00 91.06 88 ALA A C 1
ATOM 685 O O . ALA A 1 88 ? -14.728 3.738 19.669 1.00 91.06 88 ALA A O 1
ATOM 686 N N . ARG A 1 89 ? -13.576 5.328 18.573 1.00 87.88 89 ARG A N 1
ATOM 687 C CA . ARG A 1 89 ? -13.381 6.311 19.671 1.00 87.88 89 ARG A CA 1
ATOM 688 C C . ARG A 1 89 ? -14.603 6.614 20.556 1.00 87.88 89 ARG A C 1
ATOM 690 O O . ARG A 1 89 ? -14.448 7.187 21.629 1.00 87.88 89 ARG A O 1
ATOM 697 N N . ARG A 1 90 ? -15.821 6.281 20.125 1.00 86.94 90 ARG A N 1
ATOM 698 C CA . ARG A 1 90 ? -17.070 6.524 20.880 1.00 86.94 90 ARG A CA 1
ATOM 699 C C . ARG A 1 90 ? -18.016 5.323 20.901 1.00 86.94 90 ARG A C 1
ATOM 701 O O . ARG A 1 90 ? -19.221 5.484 21.074 1.00 86.94 90 ARG A O 1
ATOM 708 N N . LYS A 1 91 ? -17.504 4.119 20.654 1.00 88.25 91 LYS A N 1
ATOM 709 C CA . LYS A 1 91 ? -18.316 2.900 20.643 1.00 88.25 91 LYS A CA 1
ATOM 710 C C . LYS A 1 91 ? -18.173 2.192 21.984 1.00 88.25 91 LYS A C 1
ATOM 712 O O . LYS A 1 91 ? -17.065 1.928 22.425 1.00 88.25 91 LYS A O 1
ATOM 717 N N . HIS A 1 92 ? -19.305 1.873 22.607 1.00 81.06 92 HIS A N 1
ATOM 718 C CA . HIS A 1 92 ? -19.347 1.256 23.937 1.00 81.06 92 HIS A CA 1
ATOM 719 C C . HIS A 1 92 ? -18.744 -0.163 23.952 1.00 81.06 92 HIS A C 1
ATOM 721 O O . HIS A 1 92 ? -18.230 -0.600 24.971 1.00 81.06 92 HIS A O 1
ATOM 727 N N . HIS A 1 93 ? -18.743 -0.861 22.808 1.00 86.12 93 HIS A N 1
ATOM 728 C CA . HIS A 1 93 ? -18.081 -2.157 22.616 1.00 86.12 93 HIS A CA 1
ATOM 729 C C . HIS A 1 93 ? -17.607 -2.304 21.160 1.00 86.12 93 HIS A C 1
ATOM 731 O O . HIS A 1 93 ? -18.335 -2.859 20.330 1.00 86.12 93 HIS A O 1
ATOM 737 N N . PRO A 1 94 ? -16.426 -1.775 20.796 1.00 89.50 94 PRO A N 1
ATOM 738 C CA . PRO A 1 94 ? -15.903 -1.940 19.448 1.00 89.50 94 PRO A CA 1
ATOM 739 C C . PRO A 1 94 ? -15.589 -3.424 19.198 1.00 89.50 94 PRO A C 1
ATOM 741 O O . PRO A 1 94 ? -14.810 -4.032 19.925 1.00 89.50 94 PRO A O 1
ATOM 744 N N . ARG A 1 95 ? -16.204 -4.017 18.168 1.00 90.75 95 ARG A N 1
ATOM 745 C CA . ARG A 1 95 ? -15.930 -5.396 17.740 1.00 90.75 95 ARG A CA 1
ATOM 746 C C . ARG A 1 95 ? -15.109 -5.374 16.461 1.00 90.75 95 ARG A C 1
ATOM 748 O O . ARG A 1 95 ? -15.620 -4.970 15.419 1.00 90.75 95 ARG A O 1
ATOM 755 N N . LEU A 1 96 ? -13.859 -5.814 16.549 1.00 92.50 96 LEU A N 1
ATOM 756 C CA . LEU A 1 96 ? -13.007 -6.036 15.388 1.00 92.50 96 LEU A CA 1
ATOM 757 C C . LEU A 1 96 ? -13.153 -7.486 14.926 1.00 92.50 96 LEU A C 1
ATOM 759 O O . LEU A 1 96 ? -13.029 -8.407 15.731 1.00 92.50 96 LEU A O 1
ATOM 763 N N . ARG A 1 97 ? -13.418 -7.692 13.636 1.00 94.56 97 ARG A N 1
ATOM 764 C CA . ARG A 1 97 ? -13.409 -9.027 13.036 1.00 94.56 97 ARG A CA 1
ATOM 765 C C . ARG A 1 97 ? -12.066 -9.245 12.355 1.00 94.56 97 ARG A C 1
ATOM 767 O O . ARG A 1 97 ? -11.691 -8.463 11.488 1.00 94.56 97 ARG A O 1
ATOM 774 N N . LEU A 1 98 ? -11.377 -10.312 12.736 1.00 93.81 98 LEU A N 1
ATOM 775 C CA . LEU A 1 98 ? -10.178 -10.783 12.056 1.00 93.81 98 LEU A CA 1
ATOM 776 C C . LEU A 1 98 ? -10.569 -11.909 11.107 1.00 93.81 98 LEU A C 1
ATOM 778 O O . LEU A 1 98 ? -11.266 -12.843 11.502 1.00 93.81 98 LEU A O 1
ATOM 782 N N . CYS A 1 99 ? -10.141 -11.801 9.860 1.00 93.81 99 CYS A N 1
ATOM 783 C CA . CYS A 1 99 ? -10.422 -12.778 8.825 1.00 93.81 99 CYS A CA 1
ATOM 784 C C . CYS A 1 99 ? -9.107 -13.254 8.219 1.00 93.81 99 CYS A C 1
ATOM 786 O O . CYS A 1 99 ? -8.211 -12.450 7.989 1.00 93.81 99 CYS A O 1
ATOM 788 N N . VAL A 1 100 ? -9.013 -14.547 7.933 1.00 94.31 100 VAL A N 1
ATOM 789 C CA . VAL A 1 100 ? -7.866 -15.137 7.241 1.00 94.31 100 VAL A CA 1
ATOM 790 C C . VAL A 1 100 ? -8.327 -15.536 5.851 1.00 94.31 100 VAL A C 1
ATOM 792 O O . VAL A 1 100 ? -9.337 -16.226 5.721 1.00 94.31 100 VAL A O 1
ATOM 795 N N . ASP A 1 101 ? -7.602 -15.097 4.831 1.00 92.81 101 ASP A N 1
ATOM 796 C CA . ASP A 1 101 ?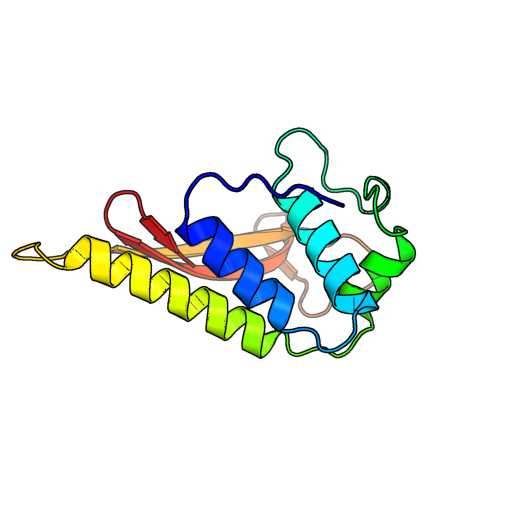 -7.847 -15.481 3.444 1.00 92.81 101 ASP A CA 1
ATOM 797 C C . ASP A 1 101 ? -6.555 -15.923 2.760 1.00 92.81 101 ASP A C 1
ATOM 799 O O . ASP A 1 101 ? -5.457 -15.502 3.127 1.00 92.81 101 ASP A O 1
ATOM 803 N N . LEU A 1 102 ? -6.696 -16.796 1.765 1.00 92.75 102 LEU A N 1
ATOM 804 C CA . LEU A 1 102 ? -5.601 -17.269 0.934 1.00 92.75 102 LEU A CA 1
ATOM 805 C C . LEU A 1 102 ? -5.744 -16.662 -0.460 1.00 92.75 102 LEU A C 1
ATOM 807 O O . LEU A 1 102 ? -6.565 -17.092 -1.266 1.00 92.75 102 LEU A O 1
ATOM 811 N N . THR A 1 103 ? -4.892 -15.691 -0.770 1.00 89.19 103 THR A N 1
ATOM 812 C CA . THR A 1 103 ? -4.837 -15.065 -2.090 1.00 89.19 103 THR A CA 1
ATOM 813 C C . THR A 1 103 ? -3.694 -15.667 -2.902 1.00 89.19 103 THR A C 1
ATOM 815 O O . THR A 1 103 ? -2.540 -15.667 -2.476 1.00 89.19 103 THR A O 1
ATOM 818 N N . SER A 1 104 ? -3.992 -16.150 -4.107 1.00 90.19 104 SER A N 1
ATOM 819 C CA . SER A 1 104 ? -2.972 -16.631 -5.045 1.00 90.19 104 SER A CA 1
ATOM 820 C C . SER A 1 104 ? -2.654 -15.560 -6.083 1.00 90.19 104 SER A C 1
ATOM 822 O O . SER A 1 104 ? -3.546 -15.092 -6.787 1.00 90.19 104 SER A O 1
ATOM 824 N N . ILE A 1 105 ? -1.382 -15.183 -6.193 1.00 88.56 105 ILE A N 1
ATOM 825 C CA . ILE A 1 105 ? -0.867 -14.274 -7.218 1.00 88.56 105 ILE A CA 1
ATOM 826 C C . ILE A 1 105 ? -0.223 -15.130 -8.312 1.00 88.56 105 ILE A C 1
ATOM 828 O O . ILE A 1 105 ? 0.845 -15.704 -8.071 1.00 88.56 105 ILE A O 1
ATOM 832 N N . PRO A 1 106 ? -0.833 -15.236 -9.510 1.00 86.81 106 PRO A N 1
ATOM 833 C CA . PRO A 1 106 ? -0.270 -16.019 -10.601 1.00 86.81 106 PRO A CA 1
ATOM 834 C C . PRO A 1 106 ? 1.135 -15.537 -10.948 1.00 86.81 106 PRO A C 1
ATOM 836 O O . PRO A 1 106 ? 1.383 -14.331 -11.057 1.00 86.81 106 PRO A O 1
ATOM 839 N N . LYS A 1 107 ? 2.056 -16.478 -11.162 1.00 84.38 107 LYS A N 1
ATOM 840 C CA . LYS A 1 107 ? 3.392 -16.134 -11.632 1.00 84.38 107 LYS A CA 1
ATOM 841 C C . LYS A 1 107 ? 3.270 -15.521 -13.026 1.00 84.38 107 LYS A C 1
ATOM 843 O O . LYS A 1 107 ? 2.843 -16.176 -13.973 1.00 84.38 107 LYS A O 1
ATOM 848 N N . THR A 1 108 ? 3.728 -14.284 -13.159 1.00 76.44 108 THR A N 1
ATOM 849 C CA . THR A 1 108 ? 3.941 -13.631 -14.452 1.00 76.44 108 THR A CA 1
ATOM 850 C C . THR A 1 108 ? 5.427 -13.281 -14.573 1.00 76.44 108 THR A C 1
ATOM 852 O O . THR A 1 108 ? 6.033 -12.818 -13.611 1.00 76.44 108 THR A O 1
ATOM 855 N N . GLY A 1 109 ? 6.052 -13.565 -15.722 1.00 72.81 109 GLY A N 1
ATOM 856 C CA . GLY A 1 109 ? 7.492 -13.342 -15.942 1.00 72.81 109 GLY A CA 1
ATOM 857 C C . GLY A 1 109 ? 8.371 -14.600 -15.843 1.00 72.81 109 GLY A C 1
ATOM 858 O O . GLY A 1 109 ? 7.872 -15.722 -15.757 1.00 72.81 109 GLY A O 1
ATOM 859 N N . ARG A 1 110 ? 9.699 -14.418 -15.925 1.00 73.81 110 ARG A N 1
ATOM 860 C CA . ARG A 1 110 ? 10.670 -15.527 -16.043 1.00 73.81 110 ARG A CA 1
ATOM 861 C C . ARG A 1 110 ? 10.986 -16.201 -14.712 1.00 73.81 110 ARG A C 1
ATOM 863 O O . ARG A 1 110 ? 10.823 -17.415 -14.609 1.00 73.81 110 ARG A O 1
ATOM 870 N N . GLU A 1 111 ? 11.360 -15.439 -13.693 1.00 74.00 111 GLU A N 1
ATOM 871 C CA . GLU A 1 111 ? 11.805 -15.975 -12.404 1.00 74.00 111 GLU A CA 1
ATOM 872 C C . GLU A 1 111 ? 11.099 -15.264 -11.259 1.00 74.00 111 GLU A C 1
ATOM 874 O O . GLU A 1 111 ? 10.957 -14.044 -11.261 1.00 74.00 111 GLU A O 1
ATOM 879 N N . LEU A 1 112 ? 10.613 -16.051 -10.306 1.00 74.44 112 LEU A N 1
ATOM 880 C CA . LEU A 1 112 ? 9.985 -15.566 -9.089 1.00 74.44 112 LEU A CA 1
ATOM 881 C C . LEU A 1 112 ? 10.278 -16.610 -7.998 1.00 74.44 112 LEU A C 1
ATOM 883 O O . LEU A 1 112 ? 10.053 -17.801 -8.248 1.00 74.44 112 LEU A O 1
ATOM 887 N N . PRO A 1 113 ? 10.809 -16.223 -6.830 1.00 77.94 113 PRO A N 1
ATOM 888 C CA . PRO A 1 113 ? 11.052 -17.170 -5.752 1.00 77.94 113 PRO A CA 1
ATOM 889 C C . PRO A 1 113 ? 9.723 -17.621 -5.123 1.00 77.94 113 PRO A C 1
ATOM 891 O O . PRO A 1 113 ? 8.703 -16.942 -5.236 1.00 77.94 113 PRO A O 1
ATOM 894 N N . PHE A 1 114 ? 9.736 -18.773 -4.446 1.00 83.56 114 PHE A N 1
ATOM 895 C CA . PHE A 1 114 ? 8.606 -19.280 -3.645 1.00 83.56 114 PHE A CA 1
ATOM 896 C C . PHE A 1 114 ? 7.299 -19.573 -4.413 1.00 83.56 114 PHE A C 1
ATOM 898 O O . PHE A 1 114 ? 6.221 -19.589 -3.820 1.00 83.56 114 PHE A O 1
ATOM 905 N N . VAL A 1 115 ? 7.381 -19.854 -5.716 1.00 88.50 115 VAL A N 1
ATOM 906 C CA . VAL A 1 115 ? 6.218 -20.225 -6.540 1.00 88.50 115 VAL A CA 1
ATOM 907 C C . VAL A 1 115 ? 5.860 -21.699 -6.351 1.00 88.50 115 VAL A C 1
ATOM 909 O O . VAL A 1 115 ? 6.737 -22.565 -6.395 1.00 88.50 115 VAL A O 1
ATOM 912 N N . ARG A 1 116 ? 4.570 -22.001 -6.185 1.00 90.31 116 ARG A N 1
ATOM 913 C CA . ARG A 1 116 ? 4.028 -23.369 -6.141 1.00 90.31 116 ARG A CA 1
ATOM 914 C C . ARG A 1 116 ? 2.745 -23.462 -6.971 1.00 90.31 116 ARG A C 1
ATOM 916 O O . ARG A 1 116 ? 2.291 -22.467 -7.526 1.00 90.31 116 ARG A O 1
ATOM 923 N N . VAL A 1 117 ? 2.219 -24.677 -7.125 1.00 92.31 117 VAL A N 1
ATOM 924 C CA . VAL A 1 117 ? 0.869 -24.903 -7.659 1.00 92.31 117 VAL A CA 1
ATOM 925 C C . VAL A 1 117 ? -0.063 -25.155 -6.481 1.00 92.31 117 VAL A C 1
ATOM 927 O O . VAL A 1 117 ? 0.183 -26.070 -5.695 1.00 92.31 117 VAL A O 1
ATOM 930 N N . TYR A 1 118 ? -1.133 -24.375 -6.377 1.00 90.44 118 TYR A N 1
ATOM 931 C CA . TYR A 1 118 ? -2.222 -24.597 -5.427 1.00 90.44 118 TYR A CA 1
ATOM 932 C C . TYR A 1 118 ? -3.550 -24.242 -6.092 1.00 90.44 118 TYR A C 1
ATOM 934 O O . TYR A 1 118 ? -3.658 -23.179 -6.702 1.00 90.44 118 TYR A O 1
ATOM 942 N N . HIS A 1 119 ? -4.537 -25.140 -5.996 1.00 88.94 119 HIS A N 1
ATOM 943 C CA . HIS A 1 119 ? -5.842 -25.018 -6.665 1.00 88.94 119 HIS A CA 1
ATOM 944 C C . HIS A 1 119 ? -5.720 -24.523 -8.117 1.00 88.94 119 HIS A C 1
ATOM 946 O O . HIS A 1 119 ? -6.293 -23.504 -8.485 1.00 88.94 119 HIS A O 1
ATOM 952 N N . GLU A 1 120 ? -4.911 -25.223 -8.921 1.00 91.88 120 GLU A N 1
ATOM 953 C CA . GLU A 1 120 ? -4.687 -24.939 -10.352 1.00 91.88 120 GLU A CA 1
ATOM 954 C C . GLU A 1 120 ? -3.980 -23.606 -10.666 1.00 91.88 120 GLU A C 1
ATOM 956 O O . GLU A 1 120 ? -3.680 -23.318 -11.824 1.00 91.88 120 GLU A O 1
ATOM 961 N N . VAL A 1 121 ? -3.619 -22.813 -9.654 1.00 90.50 121 VAL A N 1
ATOM 962 C CA . VAL A 1 121 ? -2.846 -21.582 -9.832 1.00 90.50 121 VAL A CA 1
ATOM 963 C C . VAL A 1 121 ? -1.367 -21.867 -9.600 1.00 90.50 121 VAL A C 1
ATOM 965 O O . VAL A 1 121 ? -0.966 -22.223 -8.496 1.00 90.50 121 VAL A O 1
ATOM 968 N N . TYR A 1 122 ? -0.539 -21.668 -10.629 1.00 91.00 122 TYR A N 1
ATOM 969 C CA . TYR A 1 122 ? 0.920 -21.629 -10.494 1.00 91.00 122 TYR A CA 1
ATOM 970 C C . TYR A 1 122 ? 1.368 -20.206 -10.133 1.00 91.00 122 TYR A C 1
ATOM 972 O O . TYR A 1 122 ? 1.336 -19.301 -10.973 1.00 91.00 122 TYR A O 1
ATOM 980 N N . GLY A 1 123 ? 1.739 -19.973 -8.875 1.00 92.12 123 GLY A N 1
ATOM 981 C CA . GLY A 1 123 ? 1.957 -18.623 -8.358 1.00 92.12 123 GLY A CA 1
ATOM 982 C C . GLY A 1 123 ? 2.544 -18.555 -6.951 1.00 92.12 123 GLY A C 1
ATOM 983 O O . GLY A 1 123 ? 2.942 -19.563 -6.371 1.00 92.12 123 GLY A O 1
ATOM 984 N N . ILE A 1 124 ? 2.614 -17.337 -6.412 1.00 92.06 124 ILE A N 1
ATOM 985 C CA . ILE A 1 124 ? 2.823 -17.120 -4.976 1.00 92.06 124 ILE A CA 1
ATOM 986 C C . ILE A 1 124 ? 1.465 -17.254 -4.294 1.00 92.06 124 ILE A C 1
ATOM 988 O O . ILE A 1 124 ? 0.485 -16.656 -4.736 1.00 92.06 124 ILE A O 1
ATOM 992 N N . HIS A 1 125 ? 1.421 -17.984 -3.187 1.00 91.62 125 HIS A N 1
ATOM 993 C CA . HIS A 1 125 ? 0.226 -18.113 -2.362 1.00 91.62 125 HIS A CA 1
ATOM 994 C C . HIS A 1 125 ? 0.446 -17.356 -1.052 1.00 91.62 125 HIS A C 1
ATOM 996 O O . HIS A 1 125 ? 1.360 -17.677 -0.294 1.00 91.62 125 HIS A O 1
ATOM 1002 N N . LEU A 1 126 ? -0.362 -16.324 -0.817 1.00 91.06 126 LEU A N 1
ATOM 1003 C CA . LEU A 1 126 ? -0.278 -15.442 0.342 1.00 91.06 126 LEU A CA 1
ATOM 1004 C C . LEU A 1 126 ? -1.441 -15.729 1.286 1.00 91.06 126 LEU A C 1
ATOM 1006 O O . LEU A 1 126 ? -2.600 -15.564 0.907 1.00 91.06 126 LEU A O 1
ATOM 1010 N N . VAL A 1 127 ? -1.132 -16.112 2.522 1.00 91.94 127 VAL A N 1
ATOM 1011 C CA . VAL A 1 127 ? -2.114 -16.086 3.610 1.00 91.94 127 VAL A CA 1
ATOM 1012 C C . VAL A 1 127 ? -2.134 -14.666 4.162 1.00 91.94 127 VAL A C 1
ATOM 1014 O O . VAL A 1 127 ? -1.127 -14.194 4.686 1.00 91.94 127 VAL A O 1
ATOM 1017 N N . VAL A 1 128 ? -3.265 -13.982 4.022 1.00 91.06 128 VAL A N 1
ATOM 1018 C CA . VAL A 1 128 ? -3.459 -12.605 4.479 1.00 91.06 128 VAL A CA 1
ATOM 1019 C C . VAL A 1 128 ? -4.446 -12.612 5.639 1.00 91.06 128 VAL A C 1
ATOM 1021 O O . VAL A 1 128 ? -5.584 -13.064 5.503 1.00 91.06 128 VAL A O 1
ATOM 1024 N N . LEU A 1 129 ? -4.008 -12.103 6.788 1.00 92.06 129 LEU A N 1
ATOM 1025 C CA . LEU A 1 129 ? -4.890 -11.758 7.896 1.00 92.06 129 LEU A CA 1
ATOM 1026 C C . LEU A 1 129 ? -5.402 -10.344 7.641 1.00 92.06 129 LEU A C 1
ATOM 1028 O O . LEU A 1 129 ? -4.592 -9.455 7.461 1.00 92.06 129 LEU A O 1
ATOM 1032 N N . TYR A 1 130 ? -6.710 -10.115 7.629 1.00 92.00 130 TYR A N 1
ATOM 1033 C CA . TYR A 1 130 ? -7.260 -8.770 7.484 1.00 92.00 130 TYR A CA 1
ATOM 1034 C C . TYR A 1 130 ? -8.236 -8.431 8.608 1.00 92.00 130 TYR A C 1
ATOM 1036 O O . TYR A 1 130 ? -9.051 -9.249 9.046 1.00 92.00 130 TYR A O 1
ATOM 1044 N N . ALA A 1 131 ? -8.151 -7.186 9.059 1.00 92.44 131 ALA A N 1
ATOM 1045 C CA . ALA A 1 131 ? -8.971 -6.582 10.089 1.00 92.44 131 ALA A CA 1
ATOM 1046 C C . ALA A 1 131 ? -10.173 -5.865 9.453 1.00 92.44 131 ALA A C 1
ATOM 1048 O O . ALA A 1 131 ? -10.021 -5.052 8.540 1.00 92.44 131 ALA A O 1
ATOM 1049 N N . VAL A 1 132 ? -11.382 -6.157 9.939 1.00 94.25 132 VAL A N 1
ATOM 1050 C CA . VAL A 1 132 ? -12.636 -5.534 9.491 1.00 94.25 132 VAL A CA 1
ATOM 1051 C C . VAL A 1 132 ? -13.337 -4.856 10.663 1.00 94.25 132 VAL A C 1
ATOM 1053 O O . VAL A 1 132 ? -13.636 -5.496 11.677 1.00 94.25 132 VAL A O 1
ATOM 1056 N N . TYR A 1 133 ? -13.647 -3.569 10.499 1.00 93.06 133 TYR A N 1
ATOM 1057 C CA . TYR A 1 133 ? -14.378 -2.760 11.472 1.00 93.06 133 TYR A CA 1
ATOM 10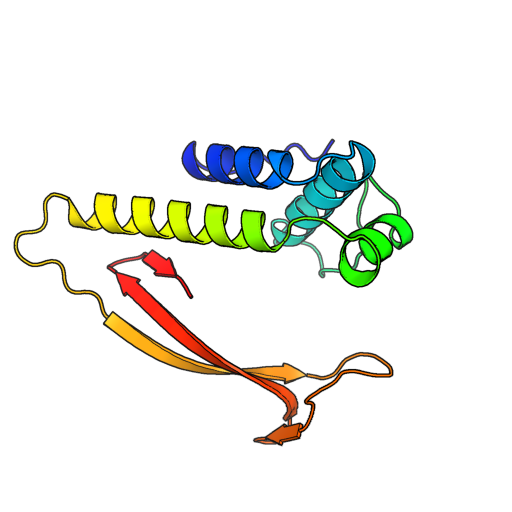58 C C . TYR A 1 133 ? -15.386 -1.836 10.778 1.00 93.06 133 TYR A C 1
ATOM 1060 O O . TYR A 1 133 ? -15.011 -0.818 10.196 1.00 93.06 133 TYR A O 1
ATOM 1068 N N . GLY A 1 134 ? -16.679 -2.167 10.849 1.00 89.44 134 GLY A N 1
ATOM 1069 C CA . GLY A 1 134 ? -17.697 -1.461 10.062 1.00 89.44 134 GLY A CA 1
ATOM 1070 C C . GLY A 1 134 ? -17.371 -1.544 8.568 1.00 89.44 134 GLY A C 1
ATOM 1071 O O . GLY A 1 134 ? -17.163 -2.642 8.056 1.00 89.44 134 GLY A O 1
ATOM 1072 N N . ASP A 1 135 ? -17.263 -0.389 7.910 1.00 87.75 135 ASP A N 1
ATOM 1073 C CA . ASP A 1 135 ? -16.894 -0.278 6.489 1.00 87.75 135 ASP A CA 1
ATOM 1074 C C . ASP A 1 135 ? -15.373 -0.274 6.247 1.00 87.75 135 ASP A C 1
ATOM 1076 O O . ASP A 1 135 ? -14.917 -0.247 5.104 1.00 87.75 135 ASP A O 1
ATOM 1080 N N . LEU A 1 136 ? -14.565 -0.285 7.313 1.00 90.31 136 LEU A N 1
ATOM 1081 C CA . LEU A 1 136 ? -13.111 -0.317 7.210 1.00 90.31 136 LEU A CA 1
ATOM 1082 C C . LEU A 1 136 ? -12.612 -1.754 7.053 1.00 90.31 136 LEU A C 1
ATOM 1084 O O . LEU A 1 136 ? -13.011 -2.649 7.804 1.00 90.31 136 LEU A O 1
ATOM 1088 N N . LYS A 1 137 ? -11.692 -1.952 6.107 1.00 90.06 137 LYS A N 1
ATOM 1089 C CA . LYS A 1 137 ? -10.991 -3.215 5.869 1.00 90.06 137 LYS A CA 1
ATOM 1090 C C . LYS A 1 137 ? -9.515 -2.931 5.612 1.00 90.06 137 LYS A C 1
ATOM 1092 O O . LYS A 1 137 ? -9.191 -2.195 4.681 1.00 90.06 137 LYS A O 1
ATOM 1097 N N . PHE A 1 138 ? -8.646 -3.534 6.413 1.00 87.81 138 PHE A N 1
ATOM 1098 C CA . PHE A 1 138 ? -7.194 -3.382 6.323 1.00 87.81 138 PHE A CA 1
ATOM 1099 C C . PHE A 1 138 ? -6.532 -4.766 6.336 1.00 87.81 138 PHE A C 1
ATOM 1101 O O . PHE A 1 138 ? -7.042 -5.633 7.048 1.00 87.81 138 PHE A O 1
ATOM 1108 N N . PRO A 1 139 ? -5.489 -5.010 5.524 1.00 83.38 139 PRO A N 1
ATOM 1109 C CA . PRO A 1 139 ? -4.664 -6.215 5.620 1.00 83.38 139 PRO A CA 1
ATOM 1110 C C . PRO A 1 139 ? -3.774 -6.209 6.874 1.00 83.38 139 PRO A C 1
ATOM 1112 O O . PRO A 1 139 ? -3.855 -5.239 7.659 1.00 83.38 139 PRO A O 1
#

Radius of gyration: 17.67 Å; Cα contacts (8 Å, |Δi|>4): 143; chains: 1; bounding box: 36×41×44 Å

Secondary structure (DSSP, 8-state):
------SSHHHHHHHHHHHHS-SSHHHHHHHHHHHHHHH-TTS---GGG-SSS-HHHHHHHHHT----HHHHHHHHHHHHHHHHHHHHTT-SS--PEEEEEEEEEE--SS--TT-EEETTEEEEEEEEEEEEETTEEE-

Foldseek 3Di:
DLPCPDPDPLVVVLLVQLLVQFPDPLLSQLVVQQVSLVPPPPDDSQLCPRPRDHSVSNVCSVPPDDTPVVSNVVSVVVSLVVVQCVLCVPPPDFDKDKDKDKDFDADDDDDDPCFDDDPNGGGHIDTDIWIDGPPDIGD

Mean predicted aligned error: 7.05 Å

Sequence (139 aa):
MWNLKLRGERAAILADALLSVPTSPYQQRSLEAALGLFLDLKTKKALHRAHTVSASALSRLLNVYEWDTAACWATLVQAQWDALLLAARRKHHPRLRLCVDLTSIPKTGRELPFVRVYHEVYGIHLVVLYAVYGDLKFP

Solvent-accessible surface area (backbone atoms only — not comparable to full-atom values): 8538 Å² total; per-residue (Å²): 123,81,80,76,81,52,84,51,74,64,53,44,53,53,49,54,54,50,50,61,54,41,87,45,74,68,51,24,55,34,49,51,42,52,51,47,51,70,70,38,88,87,56,82,88,50,61,78,72,41,88,80,50,54,40,69,52,43,50,36,57,77,74,66,56,89,62,59,62,67,56,42,49,52,54,50,53,51,54,51,49,53,54,49,52,59,76,38,71,85,48,98,74,71,71,76,45,79,45,78,46,77,48,73,47,67,69,77,83,91,84,71,85,82,58,47,78,54,94,91,39,56,14,38,74,43,80,45,59,31,45,35,47,89,93,45,74,43,109